Protein AF-A0A1R1SBK6-F1 (afdb_monomer_lite)

InterPro domains:
  IPR016750 Acetophenone carboxylase beta subunit/Acetone carboxylase gamma subunit [PF08882] (8-73)

pLDDT: mean 92.03, std 10.8, range [43.97, 98.38]

Structure (mmCIF, N/CA/C/O backbone):
data_AF-A0A1R1SBK6-F1
#
_entry.id   AF-A0A1R1SBK6-F1
#
loop_
_atom_site.group_PDB
_atom_site.id
_atom_site.type_symbol
_atom_site.label_atom_id
_atom_site.label_alt_id
_atom_site.label_comp_id
_atom_site.label_asym_id
_atom_site.label_entity_id
_atom_site.label_seq_id
_atom_site.pdbx_PDB_ins_code
_atom_site.Cartn_x
_atom_site.Cartn_y
_atom_site.Cartn_z
_atom_site.occupancy
_atom_site.B_iso_or_equiv
_atom_site.auth_seq_id
_atom_site.auth_comp_id
_atom_site.auth_asym_id
_atom_site.auth_atom_id
_atom_site.pdbx_PDB_model_num
ATOM 1 N N . ARG A 1 1 ? 11.242 -10.019 1.514 1.00 65.31 1 ARG A N 1
ATOM 2 C CA . ARG A 1 1 ? 10.765 -8.655 1.862 1.00 65.31 1 ARG A CA 1
ATOM 3 C C . ARG A 1 1 ? 10.096 -8.051 0.629 1.00 65.31 1 ARG A C 1
ATOM 5 O O . ARG A 1 1 ? 10.737 -8.068 -0.414 1.00 65.31 1 ARG A O 1
ATOM 12 N N . SER A 1 2 ? 8.850 -7.580 0.737 1.00 84.75 2 SER A N 1
ATOM 13 C CA . SER A 1 2 ? 8.069 -6.979 -0.367 1.00 84.75 2 SER A CA 1
ATOM 14 C C . SER A 1 2 ? 8.282 -5.469 -0.545 1.00 84.75 2 SER A C 1
ATOM 16 O O . SER A 1 2 ? 7.909 -4.924 -1.580 1.00 84.75 2 SER A O 1
ATOM 18 N N . ALA A 1 3 ? 8.925 -4.807 0.422 1.00 92.19 3 ALA A N 1
ATOM 19 C CA . ALA A 1 3 ? 9.230 -3.381 0.349 1.00 92.19 3 ALA A CA 1
ATOM 20 C C . ALA A 1 3 ? 10.108 -3.026 -0.873 1.00 92.19 3 ALA A C 1
ATOM 22 O O . ALA A 1 3 ? 11.018 -3.801 -1.203 1.00 92.19 3 ALA A O 1
ATOM 23 N N . PRO A 1 4 ? 9.899 -1.850 -1.499 1.00 96.94 4 PRO A N 1
ATOM 24 C CA . PRO A 1 4 ? 10.712 -1.381 -2.613 1.00 96.94 4 PRO A CA 1
ATOM 25 C C . PRO A 1 4 ? 12.198 -1.291 -2.271 1.00 96.94 4 PRO A C 1
ATOM 27 O O . PRO A 1 4 ? 12.585 -0.996 -1.136 1.00 96.94 4 PRO A O 1
ATOM 30 N N . ARG A 1 5 ? 13.040 -1.538 -3.276 1.00 97.19 5 ARG A N 1
ATOM 31 C CA . ARG A 1 5 ? 14.499 -1.413 -3.177 1.00 97.19 5 ARG A CA 1
ATOM 32 C C . ARG A 1 5 ? 14.933 -0.078 -3.773 1.00 97.19 5 ARG A C 1
ATOM 34 O O . ARG A 1 5 ? 14.507 0.243 -4.880 1.00 97.19 5 ARG A O 1
ATOM 41 N N . ARG A 1 6 ? 15.769 0.680 -3.058 1.00 97.31 6 ARG A N 1
ATOM 42 C CA . ARG A 1 6 ? 16.386 1.908 -3.582 1.00 97.31 6 ARG A CA 1
ATOM 43 C C . ARG A 1 6 ? 17.556 1.537 -4.495 1.00 97.31 6 ARG A C 1
ATOM 45 O O . ARG A 1 6 ? 18.392 0.723 -4.107 1.00 97.31 6 ARG A O 1
ATOM 52 N N . ALA A 1 7 ? 17.603 2.147 -5.670 1.00 96.12 7 ALA A N 1
ATOM 53 C CA . ALA A 1 7 ? 18.738 2.178 -6.583 1.00 96.12 7 ALA A CA 1
ATOM 54 C C . ALA A 1 7 ? 19.150 3.641 -6.839 1.00 96.12 7 ALA A C 1
ATOM 56 O O . ALA A 1 7 ? 18.581 4.562 -6.246 1.00 96.12 7 ALA A O 1
ATOM 57 N N . ALA A 1 8 ? 20.153 3.851 -7.696 1.00 95.44 8 ALA A N 1
ATOM 58 C CA . ALA A 1 8 ? 20.694 5.179 -7.993 1.00 95.44 8 ALA A CA 1
ATOM 59 C C . ALA A 1 8 ? 19.644 6.148 -8.567 1.00 95.44 8 ALA A C 1
ATOM 61 O O . ALA A 1 8 ? 19.701 7.342 -8.297 1.00 95.44 8 ALA A O 1
ATOM 62 N N . ASP A 1 9 ? 18.682 5.627 -9.324 1.00 96.00 9 ASP A N 1
ATOM 63 C CA . ASP A 1 9 ? 17.709 6.388 -10.108 1.00 96.00 9 ASP A CA 1
ATOM 64 C C . ASP A 1 9 ? 16.264 6.267 -9.596 1.00 96.00 9 ASP A C 1
ATOM 66 O O . ASP A 1 9 ? 15.363 6.900 -10.142 1.00 96.00 9 ASP A O 1
ATOM 70 N N . GLY A 1 10 ? 16.016 5.494 -8.534 1.00 97.81 10 GLY A N 1
ATOM 71 C CA . GLY A 1 10 ? 14.685 5.418 -7.941 1.00 97.81 10 GLY A CA 1
ATOM 72 C C . GLY A 1 10 ? 14.423 4.183 -7.094 1.00 97.81 10 GLY A C 1
ATOM 73 O O . GLY A 1 10 ? 15.328 3.511 -6.594 1.00 97.81 10 GLY A O 1
ATOM 74 N N . TRP A 1 11 ? 13.140 3.902 -6.906 1.00 98.38 11 TRP A N 1
ATOM 75 C CA . TRP A 1 11 ? 12.627 2.803 -6.104 1.00 98.38 11 TRP A CA 1
ATOM 76 C C . TRP A 1 11 ? 11.985 1.745 -6.982 1.00 98.38 11 TRP A C 1
ATOM 78 O O . TRP A 1 11 ? 11.098 2.045 -7.774 1.00 98.38 11 TRP A O 1
ATOM 88 N N . TYR A 1 12 ? 12.376 0.491 -6.786 1.00 98.25 12 TYR A N 1
ATOM 89 C CA . TYR A 1 12 ? 11.956 -0.621 -7.630 1.00 98.25 12 TYR A CA 1
ATOM 90 C C . TYR A 1 12 ? 11.161 -1.661 -6.847 1.00 98.25 12 TYR A C 1
ATOM 92 O O . TYR A 1 12 ? 11.510 -2.016 -5.716 1.00 98.25 12 TYR A O 1
ATOM 100 N N . CYS A 1 13 ? 10.098 -2.182 -7.460 1.00 97.88 13 CYS A N 1
ATOM 101 C CA . CYS A 1 13 ? 9.320 -3.277 -6.894 1.00 97.88 13 CYS A CA 1
ATOM 102 C C . CYS A 1 13 ? 10.136 -4.576 -6.932 1.00 97.88 13 CYS A C 1
ATOM 104 O O . CYS A 1 13 ? 10.579 -4.980 -8.007 1.00 97.88 13 CYS A O 1
ATOM 106 N N . PRO A 1 14 ? 10.295 -5.289 -5.803 1.00 97.06 14 PRO A N 1
ATOM 107 C CA . PRO A 1 14 ? 11.073 -6.524 -5.781 1.00 97.06 14 PRO A CA 1
ATOM 108 C C . PRO A 1 14 ? 10.385 -7.694 -6.497 1.00 97.06 14 PRO A C 1
ATOM 110 O O . PRO A 1 14 ? 11.063 -8.663 -6.816 1.00 97.06 14 PRO A O 1
ATOM 113 N N . ALA A 1 15 ? 9.066 -7.630 -6.716 1.00 96.44 15 ALA A N 1
ATOM 114 C CA . ALA A 1 15 ? 8.309 -8.706 -7.353 1.00 96.44 15 ALA A CA 1
ATOM 115 C C . ALA A 1 15 ? 8.377 -8.648 -8.886 1.00 96.44 15 ALA A C 1
ATOM 117 O O . ALA A 1 15 ? 8.537 -9.681 -9.524 1.00 96.44 15 ALA A O 1
ATOM 118 N N . SER A 1 16 ? 8.269 -7.454 -9.476 1.00 96.56 16 SER A N 1
ATOM 119 C CA . SER A 1 16 ? 8.247 -7.281 -10.937 1.00 96.56 16 SER A CA 1
ATOM 120 C C . SER A 1 16 ? 9.500 -6.624 -11.515 1.00 96.56 16 SER A C 1
ATOM 122 O O . SER A 1 16 ? 9.645 -6.575 -12.731 1.00 96.56 16 SER A O 1
ATOM 124 N N . GLY A 1 17 ? 10.374 -6.057 -10.678 1.00 96.81 17 GLY A N 1
ATOM 125 C CA . GLY A 1 17 ? 11.503 -5.241 -11.131 1.00 96.81 17 GLY A CA 1
ATOM 126 C C . GLY A 1 17 ? 11.101 -3.877 -11.703 1.00 96.81 17 GLY A C 1
ATOM 127 O O . GLY A 1 17 ? 11.957 -3.156 -12.198 1.00 96.81 17 GLY A O 1
ATOM 128 N N . ALA A 1 18 ? 9.820 -3.499 -11.648 1.00 97.25 18 ALA A N 1
ATOM 129 C CA . ALA A 1 18 ? 9.355 -2.230 -12.198 1.00 97.25 18 ALA A CA 1
ATOM 130 C C . ALA A 1 18 ? 9.764 -1.037 -11.321 1.00 97.25 18 ALA A C 1
ATOM 132 O O . ALA A 1 18 ? 9.699 -1.122 -10.091 1.00 97.25 18 ALA A O 1
ATOM 133 N N . LEU A 1 19 ? 10.105 0.087 -11.959 1.00 97.75 19 LEU A N 1
ATOM 134 C CA . LEU A 1 19 ? 10.252 1.381 -11.293 1.00 97.75 19 LEU A CA 1
ATOM 135 C C . LEU A 1 19 ? 8.898 1.814 -10.707 1.00 97.75 19 LEU A C 1
ATOM 137 O O . LEU A 1 19 ? 7.870 1.765 -11.385 1.00 97.75 19 LEU A O 1
ATOM 141 N N . ILE A 1 20 ? 8.912 2.207 -9.437 1.00 97.88 20 ILE A N 1
ATOM 142 C CA . ILE A 1 20 ? 7.747 2.650 -8.661 1.00 97.88 20 ILE A CA 1
ATOM 143 C C . ILE A 1 20 ? 7.739 4.159 -8.519 1.00 97.88 20 ILE A C 1
ATOM 145 O O . ILE A 1 20 ? 6.695 4.772 -8.688 1.00 97.88 20 ILE A O 1
ATOM 149 N N . SER A 1 21 ? 8.893 4.738 -8.204 1.00 97.94 21 SER A N 1
ATOM 150 C CA . SER A 1 21 ? 9.014 6.156 -7.900 1.00 97.94 21 SER A CA 1
ATOM 151 C C . SER A 1 21 ? 10.446 6.618 -8.113 1.00 97.94 21 SER A C 1
ATOM 153 O O . SER A 1 21 ? 11.384 5.866 -7.840 1.00 97.94 21 SER A O 1
ATOM 155 N N . THR A 1 22 ? 10.612 7.862 -8.542 1.00 97.94 22 THR A N 1
ATOM 156 C CA . THR A 1 22 ? 11.899 8.575 -8.534 1.00 97.94 22 THR A CA 1
ATOM 157 C C . THR A 1 22 ? 12.004 9.559 -7.364 1.00 97.94 22 THR A C 1
ATOM 159 O O . THR A 1 22 ? 13.016 10.239 -7.234 1.00 97.94 22 THR A O 1
ATOM 162 N N . GLN A 1 23 ? 10.969 9.654 -6.521 1.00 97.31 23 GLN A N 1
ATOM 163 C CA . GLN A 1 23 ? 10.937 10.522 -5.345 1.00 97.31 23 GLN A CA 1
ATOM 164 C C . GLN A 1 23 ? 11.758 9.934 -4.194 1.00 97.31 23 GLN A C 1
ATOM 166 O O . GLN A 1 23 ? 12.106 8.747 -4.170 1.00 97.31 23 GLN A O 1
ATOM 171 N N . ASP A 1 24 ? 12.024 10.754 -3.179 1.00 96.25 24 ASP A N 1
ATOM 172 C CA . ASP A 1 24 ? 12.728 10.284 -1.988 1.00 96.25 24 ASP A CA 1
ATOM 173 C C . ASP A 1 24 ? 11.910 9.294 -1.159 1.00 96.25 24 ASP A C 1
ATOM 175 O O . ASP A 1 24 ? 12.468 8.293 -0.701 1.00 96.25 24 ASP A O 1
ATOM 179 N N . ASP A 1 25 ? 10.597 9.512 -1.040 1.00 96.06 25 ASP A N 1
ATOM 180 C CA . ASP A 1 25 ? 9.659 8.550 -0.458 1.00 96.06 25 ASP A CA 1
ATOM 181 C C . ASP A 1 25 ? 8.767 7.951 -1.545 1.00 96.06 25 ASP A C 1
ATOM 183 O O . ASP A 1 25 ? 7.839 8.585 -2.045 1.00 96.06 25 ASP A O 1
ATOM 187 N N . TRP A 1 26 ? 9.014 6.681 -1.860 1.00 97.25 26 TRP A N 1
ATOM 188 C CA . TRP A 1 26 ? 8.254 5.937 -2.863 1.00 97.25 26 TRP A CA 1
ATOM 189 C C . TRP A 1 26 ? 6.753 5.859 -2.577 1.00 97.25 26 TRP A C 1
ATOM 191 O O . TRP A 1 26 ? 5.976 5.583 -3.489 1.00 97.25 26 TRP A O 1
ATOM 201 N N . ARG A 1 27 ? 6.330 6.074 -1.323 1.00 96.81 27 ARG A N 1
ATOM 202 C CA . ARG A 1 27 ? 4.913 6.031 -0.937 1.00 96.81 27 ARG A CA 1
ATOM 203 C C . ARG A 1 27 ? 4.079 7.110 -1.608 1.00 96.81 27 ARG A C 1
ATOM 205 O O . ARG A 1 27 ? 2.872 6.933 -1.698 1.00 96.81 27 ARG A O 1
ATOM 212 N N . GLN A 1 28 ? 4.708 8.184 -2.078 1.00 97.00 28 GLN A N 1
ATOM 213 C CA . GLN A 1 28 ? 4.029 9.266 -2.788 1.00 97.00 28 GLN A CA 1
ATOM 214 C C . GLN A 1 28 ? 3.476 8.820 -4.151 1.00 97.00 28 GLN A C 1
ATOM 216 O O . GLN A 1 28 ? 2.454 9.344 -4.577 1.00 97.00 28 GLN A O 1
ATOM 221 N N . ASP A 1 29 ? 4.094 7.812 -4.780 1.00 97.81 29 ASP A N 1
ATOM 222 C CA . ASP A 1 29 ? 3.681 7.283 -6.091 1.00 97.81 29 ASP A CA 1
ATOM 223 C C . ASP A 1 29 ? 3.037 5.884 -6.000 1.00 97.81 29 ASP A C 1
ATOM 225 O O . ASP A 1 29 ? 2.741 5.242 -7.011 1.00 97.81 29 ASP A O 1
ATOM 229 N N . ALA A 1 30 ? 2.829 5.368 -4.787 1.00 97.75 30 ALA A N 1
ATOM 230 C CA . ALA A 1 30 ? 2.138 4.101 -4.572 1.00 97.75 30 ALA A CA 1
ATOM 231 C C . ALA A 1 30 ? 0.613 4.281 -4.629 1.00 97.75 30 ALA A C 1
ATOM 233 O O . ALA A 1 30 ? 0.078 5.323 -4.255 1.00 97.75 30 ALA A O 1
ATOM 234 N N . ILE A 1 31 ? -0.110 3.228 -5.020 1.00 98.19 31 ILE A N 1
ATOM 235 C CA . ILE A 1 31 ? -1.568 3.198 -4.848 1.00 98.19 31 ILE A CA 1
ATOM 236 C C . ILE A 1 31 ? -1.849 2.910 -3.376 1.00 98.19 31 ILE A C 1
ATOM 238 O O . ILE A 1 31 ? -1.440 1.864 -2.871 1.00 98.19 31 ILE A O 1
ATOM 242 N N . VAL A 1 32 ? -2.554 3.811 -2.695 1.00 97.88 32 VAL A N 1
ATOM 243 C CA . VAL A 1 32 ? -2.872 3.669 -1.268 1.00 97.88 32 VAL A CA 1
ATOM 244 C C . VAL A 1 32 ? -4.347 3.345 -1.091 1.00 97.88 32 VAL A C 1
ATOM 246 O O . VAL A 1 32 ? -5.213 4.025 -1.636 1.00 97.88 32 VAL A O 1
ATOM 249 N N . THR A 1 33 ? -4.637 2.311 -0.306 1.00 97.56 33 THR A N 1
ATOM 250 C CA . THR A 1 33 ? -5.985 2.045 0.204 1.00 97.56 33 THR A C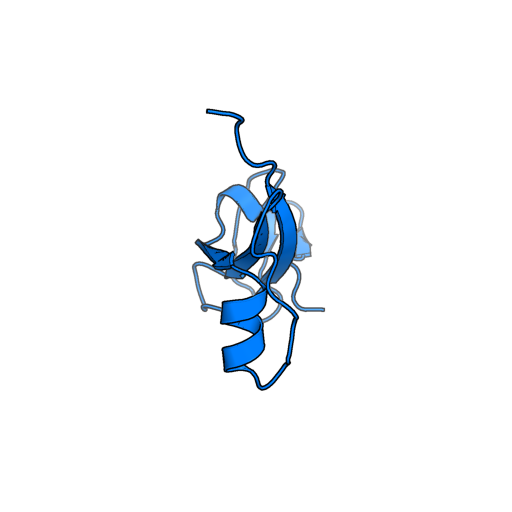A 1
ATOM 251 C C . THR A 1 33 ? -5.969 2.145 1.720 1.00 97.56 33 THR A C 1
ATOM 253 O O . THR A 1 33 ? -5.178 1.472 2.373 1.00 97.56 33 THR A O 1
ATOM 256 N N . THR A 1 34 ? -6.863 2.956 2.279 1.00 96.62 34 THR A N 1
ATOM 257 C CA . THR A 1 34 ? -7.055 3.084 3.727 1.00 96.62 34 THR A CA 1
ATOM 258 C C . THR A 1 34 ? -8.373 2.435 4.117 1.00 96.62 34 THR A C 1
ATOM 260 O O . THR A 1 34 ? -9.415 2.749 3.539 1.00 96.62 34 THR A O 1
ATOM 263 N N . ARG A 1 35 ? -8.354 1.557 5.122 1.00 95.56 35 ARG A N 1
ATOM 264 C CA . ARG A 1 35 ? -9.565 0.955 5.705 1.00 95.56 35 ARG A CA 1
ATOM 265 C C . ARG A 1 35 ? -9.512 0.967 7.224 1.00 95.56 35 ARG A C 1
ATOM 267 O O . ARG A 1 35 ? -8.440 1.088 7.812 1.00 95.56 35 ARG A O 1
ATOM 274 N N . VAL A 1 36 ? -10.661 0.796 7.875 1.00 94.31 36 VAL A N 1
ATOM 275 C CA . VAL A 1 36 ? -10.685 0.473 9.308 1.00 94.31 36 VAL A CA 1
ATOM 276 C C . VAL A 1 36 ? -9.976 -0.865 9.499 1.00 94.31 36 VAL A C 1
ATOM 278 O O . VAL A 1 36 ? -10.296 -1.848 8.830 1.00 94.31 36 VAL A O 1
ATOM 281 N N . ALA A 1 37 ? -8.991 -0.901 10.398 1.00 94.81 37 ALA A N 1
ATOM 282 C CA . ALA A 1 37 ? -8.144 -2.076 10.568 1.00 94.81 37 ALA A CA 1
ATOM 283 C C . ALA A 1 37 ? -8.957 -3.309 10.987 1.00 94.81 37 ALA A C 1
ATOM 285 O O . ALA A 1 37 ? -8.699 -4.400 10.491 1.00 94.81 37 ALA A O 1
ATOM 286 N N . ALA A 1 38 ? -9.958 -3.130 11.858 1.00 94.44 38 ALA A N 1
ATOM 287 C CA . ALA A 1 38 ? -10.819 -4.223 12.304 1.00 94.44 38 ALA A CA 1
ATOM 288 C C . ALA A 1 38 ? -11.592 -4.861 11.139 1.00 94.44 38 ALA A C 1
ATOM 290 O O . ALA A 1 38 ? -11.563 -6.082 10.999 1.00 94.44 38 ALA A O 1
ATOM 291 N N . ASP A 1 39 ? -12.188 -4.044 10.271 1.00 94.88 39 ASP A N 1
ATOM 292 C CA . ASP A 1 39 ? -12.963 -4.518 9.121 1.00 94.88 39 ASP A CA 1
ATOM 293 C C . ASP A 1 39 ? -12.066 -5.259 8.127 1.00 94.88 39 ASP A C 1
ATOM 295 O O . ASP A 1 39 ? -12.347 -6.392 7.739 1.00 94.88 39 ASP A O 1
ATOM 299 N N . ARG A 1 40 ? -10.924 -4.657 7.772 1.00 95.69 40 ARG A N 1
ATOM 300 C CA . ARG A 1 40 ? -9.998 -5.250 6.804 1.00 95.69 40 ARG A CA 1
ATOM 301 C C . ARG A 1 40 ? -9.371 -6.549 7.312 1.00 95.69 40 ARG A C 1
ATOM 303 O O . ARG A 1 40 ? -9.198 -7.487 6.544 1.00 95.69 40 ARG A O 1
ATOM 310 N N . LEU A 1 41 ? -9.041 -6.633 8.598 1.00 94.44 41 LEU A N 1
ATOM 311 C CA . LEU A 1 41 ? -8.494 -7.856 9.190 1.00 94.44 41 LEU A CA 1
ATOM 312 C C . LEU A 1 41 ? -9.559 -8.957 9.322 1.00 94.44 41 LEU A C 1
ATOM 314 O O . LEU A 1 41 ? -9.237 -10.133 9.140 1.00 94.44 41 LEU A O 1
ATOM 318 N N . ALA A 1 42 ? -10.827 -8.595 9.542 1.00 96.12 42 ALA A N 1
ATOM 319 C CA . ALA A 1 42 ? -11.931 -9.550 9.570 1.00 96.12 42 ALA A CA 1
ATOM 320 C C . ALA A 1 42 ? -12.141 -10.252 8.217 1.00 96.12 42 ALA A C 1
ATOM 322 O O . ALA A 1 42 ? -12.442 -11.446 8.207 1.00 96.12 42 ALA A O 1
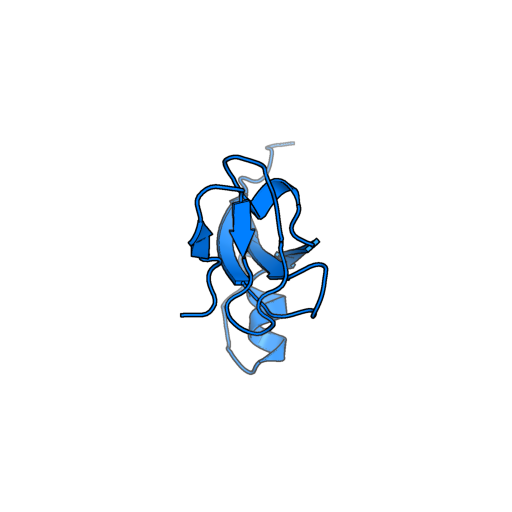ATOM 323 N N . GLU A 1 43 ? -11.895 -9.571 7.088 1.00 95.94 43 GLU A N 1
ATOM 324 C CA . GLU A 1 43 ? -11.904 -10.188 5.746 1.00 95.94 43 GLU A CA 1
ATOM 325 C C . GLU A 1 43 ? -10.895 -11.349 5.621 1.00 95.94 43 GLU A C 1
ATOM 327 O O . GLU A 1 43 ? -11.103 -12.272 4.836 1.00 95.94 43 GLU A O 1
ATOM 332 N N . TYR A 1 44 ? -9.829 -11.344 6.428 1.00 94.06 44 TYR A N 1
ATOM 333 C CA . TYR A 1 44 ? -8.823 -12.410 6.502 1.00 94.06 44 TYR A CA 1
ATOM 334 C C . TYR A 1 44 ? -9.084 -13.434 7.618 1.00 94.06 44 TYR A C 1
ATOM 336 O O . TYR A 1 44 ? -8.222 -14.259 7.920 1.00 94.06 44 TYR A O 1
ATOM 344 N N . GLY A 1 45 ? -10.249 -13.377 8.269 1.00 96.25 45 GLY A N 1
ATOM 345 C CA . GLY A 1 45 ? -10.596 -14.234 9.406 1.00 96.25 45 GLY A CA 1
ATOM 346 C C . GLY A 1 45 ? -9.926 -13.831 10.725 1.00 96.25 45 G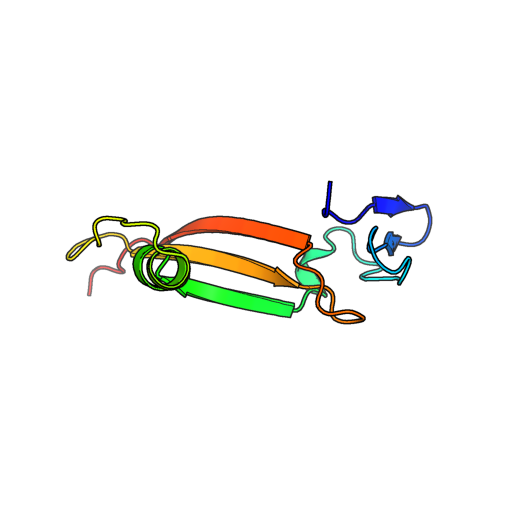LY A C 1
ATOM 347 O O . GLY A 1 45 ? -10.051 -14.546 11.722 1.00 96.25 45 GLY A O 1
ATOM 348 N N . ILE A 1 46 ? -9.236 -12.688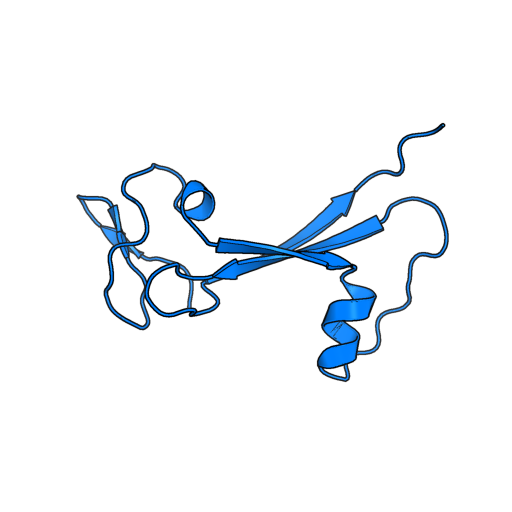 10.764 1.00 95.94 46 ILE A N 1
ATOM 349 C CA . ILE A 1 46 ? -8.570 -12.180 11.964 1.00 95.94 46 ILE A CA 1
ATOM 350 C C . ILE A 1 46 ? -9.572 -11.348 12.763 1.00 95.94 46 ILE A C 1
ATOM 352 O O . ILE A 1 46 ? -10.110 -10.351 12.289 1.00 95.94 46 ILE A O 1
ATOM 356 N N . ARG A 1 47 ? -9.810 -11.741 14.016 1.00 93.00 47 ARG A N 1
ATOM 357 C CA . ARG A 1 47 ? -10.730 -11.027 14.907 1.00 93.00 47 ARG A CA 1
ATOM 358 C C . ARG A 1 47 ? -9.994 -9.923 15.651 1.00 93.00 47 ARG A C 1
ATOM 360 O O . ARG A 1 47 ? -9.153 -10.199 16.503 1.00 93.00 47 ARG A O 1
ATOM 367 N N . VAL A 1 48 ? -10.360 -8.681 15.366 1.00 90.81 48 VAL A N 1
ATOM 368 C CA . VAL A 1 48 ? -9.899 -7.500 16.100 1.00 90.81 48 VAL A CA 1
ATOM 369 C C . VAL A 1 48 ? -11.108 -6.821 16.716 1.00 90.81 48 VAL A C 1
ATOM 371 O O . VAL A 1 48 ? -12.114 -6.619 16.043 1.00 90.81 48 VAL A O 1
ATOM 374 N N . ARG A 1 49 ? -11.020 -6.470 18.002 1.00 89.69 49 ARG A N 1
ATOM 375 C CA . ARG A 1 49 ? -12.084 -5.722 18.674 1.00 89.69 49 ARG A CA 1
ATOM 376 C C . ARG A 1 49 ? -12.154 -4.303 18.082 1.00 89.69 49 ARG A C 1
ATOM 378 O O . ARG A 1 49 ? -11.150 -3.590 18.179 1.00 89.69 49 ARG A O 1
ATOM 385 N N . PRO A 1 50 ? -13.295 -3.878 17.510 1.00 85.00 50 PRO A N 1
ATOM 386 C CA . PRO A 1 50 ? -13.468 -2.505 17.054 1.00 85.00 50 PRO A CA 1
ATOM 387 C C . PRO A 1 50 ? -13.344 -1.517 18.219 1.00 85.00 50 PRO A C 1
ATOM 389 O O . PRO A 1 50 ? -13.605 -1.852 19.377 1.00 85.00 50 PRO A O 1
ATOM 392 N N . ARG A 1 51 ? -12.928 -0.286 17.915 1.00 83.06 51 ARG A N 1
ATOM 393 C CA . ARG A 1 51 ? -13.043 0.830 18.857 1.00 83.06 51 ARG A CA 1
ATOM 394 C C . ARG A 1 51 ? -14.336 1.572 18.545 1.00 83.06 51 ARG A C 1
ATOM 396 O O . ARG A 1 51 ? -14.389 2.318 17.573 1.00 83.06 51 ARG A O 1
ATOM 403 N N . ASP A 1 52 ? -15.349 1.352 19.376 1.00 73.81 52 ASP A N 1
ATOM 404 C CA . ASP A 1 52 ? -16.691 1.927 19.195 1.00 73.81 52 ASP A CA 1
ATOM 405 C C . ASP A 1 52 ? -16.757 3.416 19.591 1.00 73.81 52 ASP A C 1
ATOM 407 O O . ASP A 1 52 ? -17.703 4.122 19.250 1.00 73.81 52 ASP A O 1
ATOM 411 N N . SER A 1 53 ? -15.741 3.912 20.303 1.00 74.62 53 SER A N 1
ATOM 412 C CA . SER A 1 53 ? -15.604 5.312 20.701 1.00 74.62 53 SER A CA 1
ATOM 413 C C . SER A 1 53 ? -14.134 5.751 20.724 1.00 74.62 53 SER A C 1
ATOM 415 O O . SER A 1 53 ? -13.215 4.943 20.896 1.00 74.62 53 SER A O 1
ATOM 417 N N . GLY A 1 54 ? -13.898 7.052 20.535 1.00 76.31 54 GLY A N 1
ATOM 418 C CA . GLY A 1 54 ? -12.558 7.642 20.556 1.00 76.31 54 GLY A CA 1
ATOM 419 C C . GLY A 1 54 ? -11.779 7.452 19.250 1.00 76.31 54 GLY A C 1
ATOM 420 O O . GLY A 1 54 ? -12.293 7.705 18.165 1.00 76.31 54 GLY A O 1
ATOM 421 N N . GLN A 1 55 ? -10.502 7.077 19.350 1.00 83.50 55 GLN A N 1
ATOM 422 C CA . GLN A 1 55 ? -9.582 7.065 18.207 1.00 83.50 55 GLN A CA 1
ATOM 423 C C . GLN A 1 55 ? -9.835 5.882 17.261 1.00 83.50 55 GLN A C 1
ATOM 425 O O . GLN A 1 55 ? -9.875 4.729 17.705 1.00 83.50 55 GLN A O 1
ATOM 430 N N . ARG A 1 56 ? -9.902 6.150 15.953 1.00 88.31 56 ARG A N 1
ATOM 431 C CA . ARG A 1 56 ? -10.043 5.119 14.915 1.00 88.31 56 ARG A CA 1
ATOM 432 C C . ARG A 1 56 ? -8.686 4.501 14.595 1.00 88.31 56 ARG A C 1
ATOM 434 O O . ARG A 1 56 ? -7.697 5.211 14.446 1.00 88.31 56 ARG A O 1
ATOM 441 N N . VAL A 1 57 ? -8.639 3.175 14.475 1.00 93.06 57 VAL A N 1
ATOM 442 C CA . VAL A 1 57 ? -7.440 2.455 14.021 1.00 93.06 57 VAL A CA 1
ATOM 443 C C . VAL A 1 57 ? -7.609 2.130 12.543 1.00 93.06 57 VAL A C 1
ATOM 445 O O . VAL A 1 57 ? -8.530 1.405 12.164 1.00 93.06 57 VAL A O 1
ATOM 448 N N . LEU A 1 58 ? -6.728 2.680 11.717 1.00 95.00 58 LEU A N 1
ATOM 449 C CA . LEU A 1 58 ? -6.756 2.557 10.266 1.00 95.00 58 LEU A CA 1
ATOM 450 C C . LEU A 1 58 ? -5.566 1.727 9.783 1.00 95.00 58 LEU A C 1
ATOM 452 O O . LEU A 1 58 ? -4.495 1.744 10.393 1.00 95.00 58 LEU A O 1
ATOM 456 N N . LEU A 1 59 ? -5.778 1.000 8.694 1.00 96.50 59 LEU A N 1
ATOM 457 C CA . LEU A 1 59 ? -4.772 0.238 7.973 1.00 96.50 59 LEU A CA 1
ATOM 458 C C . LEU A 1 59 ? -4.600 0.861 6.587 1.00 96.50 59 LEU A C 1
ATOM 460 O O . LEU A 1 59 ? -5.547 0.875 5.801 1.00 96.50 59 LEU A O 1
ATOM 464 N N . ASP A 1 60 ? -3.397 1.355 6.313 1.00 97.69 60 ASP A N 1
ATOM 465 C CA . ASP A 1 60 ? -2.984 1.846 5.003 1.00 97.69 60 ASP A CA 1
ATOM 466 C C . ASP A 1 60 ? -2.205 0.738 4.285 1.00 97.69 60 ASP A C 1
ATOM 468 O O . ASP A 1 60 ? -1.154 0.301 4.759 1.00 97.69 60 ASP A O 1
ATOM 472 N N . GLU A 1 61 ? -2.710 0.287 3.143 1.00 97.94 61 GLU A N 1
ATOM 473 C CA . GLU A 1 61 ? -2.080 -0.698 2.265 1.00 97.94 61 GLU A CA 1
ATOM 474 C C . GLU A 1 61 ? -1.500 0.020 1.038 1.00 97.94 61 GLU A C 1
ATOM 476 O O . GLU A 1 61 ? -2.226 0.700 0.310 1.00 97.94 61 GLU A O 1
ATOM 481 N N . PHE A 1 62 ? -0.191 -0.125 0.807 1.00 98.25 62 PHE A N 1
ATOM 482 C CA . PHE A 1 62 ? 0.527 0.514 -0.298 1.00 98.25 62 PHE A CA 1
ATOM 483 C C . PHE A 1 62 ? 0.822 -0.515 -1.386 1.00 98.25 62 PHE A C 1
ATOM 485 O O . PHE A 1 62 ? 1.591 -1.451 -1.162 1.00 98.25 62 PHE A O 1
ATOM 492 N N . TYR A 1 63 ? 0.263 -0.333 -2.576 1.00 98.19 63 TYR A N 1
ATOM 493 C CA . TYR A 1 63 ? 0.414 -1.248 -3.703 1.00 98.19 63 TYR A CA 1
ATOM 494 C C . TYR A 1 63 ? 1.279 -0.652 -4.813 1.00 98.19 63 TYR A C 1
ATOM 496 O O . TYR A 1 63 ? 1.267 0.553 -5.074 1.00 98.19 63 TYR A O 1
ATOM 504 N N . SER A 1 64 ? 2.011 -1.519 -5.514 1.00 97.69 64 SER A N 1
ATOM 505 C CA . SER A 1 64 ? 2.707 -1.141 -6.742 1.00 97.69 64 SER A CA 1
ATOM 506 C C . SER A 1 64 ? 1.696 -0.702 -7.809 1.00 97.69 64 SER A C 1
ATOM 508 O O . SER A 1 64 ? 0.836 -1.511 -8.171 1.00 97.69 64 SER A O 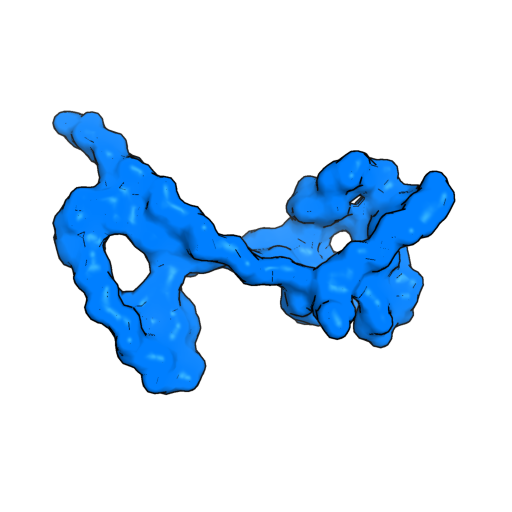1
ATOM 510 N N . PRO A 1 65 ? 1.852 0.490 -8.418 1.00 96.94 65 PRO A N 1
ATOM 511 C CA . PRO A 1 65 ? 0.996 0.924 -9.523 1.00 96.94 65 PRO A CA 1
ATOM 512 C C . PRO A 1 65 ? 1.231 0.130 -10.817 1.00 96.94 65 PRO A C 1
ATOM 514 O O . PRO A 1 65 ? 0.512 0.311 -11.793 1.00 96.94 65 PRO A O 1
ATOM 517 N N . ARG A 1 66 ? 2.261 -0.728 -10.862 1.00 97.06 66 ARG A N 1
ATOM 518 C CA . ARG A 1 66 ? 2.666 -1.463 -12.070 1.00 97.06 66 ARG A CA 1
ATOM 519 C C . ARG A 1 66 ? 2.197 -2.912 -12.065 1.00 97.06 66 ARG A C 1
ATOM 521 O O . ARG A 1 66 ? 1.875 -3.442 -13.119 1.00 97.06 66 ARG A O 1
ATOM 528 N N . CYS A 1 67 ? 2.190 -3.562 -10.903 1.00 96.62 67 CYS A N 1
ATOM 529 C CA . CYS A 1 67 ? 1.884 -4.993 -10.795 1.00 96.62 67 CYS A CA 1
ATOM 530 C C . CYS A 1 67 ? 0.938 -5.352 -9.641 1.00 96.62 67 CYS A C 1
ATOM 532 O O . CYS A 1 67 ? 0.710 -6.532 -9.397 1.00 96.62 67 CYS A O 1
ATOM 534 N N . GLY A 1 68 ? 0.432 -4.371 -8.886 1.00 97.12 68 GLY A N 1
ATOM 535 C CA . GLY A 1 68 ? -0.511 -4.608 -7.788 1.00 97.12 68 GLY A CA 1
ATOM 536 C C . GLY A 1 68 ? 0.078 -5.320 -6.565 1.00 97.12 68 GLY A C 1
ATOM 537 O O . GLY A 1 68 ? -0.655 -5.650 -5.640 1.00 97.12 68 GLY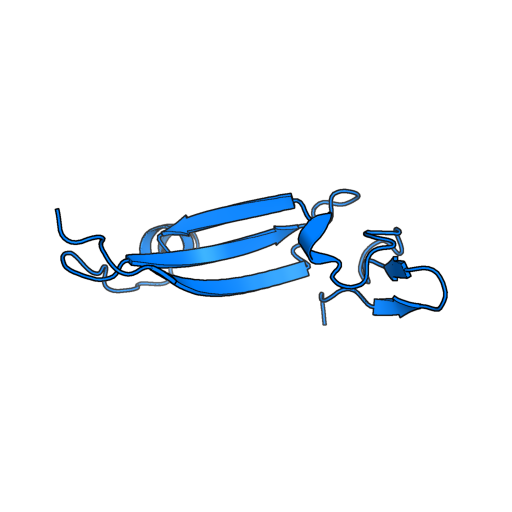 A O 1
ATOM 538 N N . THR A 1 69 ? 1.394 -5.556 -6.516 1.00 97.44 69 THR A N 1
ATOM 539 C CA . THR A 1 69 ? 2.044 -6.151 -5.335 1.00 97.44 69 THR A CA 1
ATOM 540 C C . THR A 1 69 ? 1.848 -5.254 -4.112 1.00 97.44 69 THR A C 1
ATOM 542 O O . THR A 1 69 ? 2.141 -4.063 -4.196 1.00 97.44 69 THR A O 1
ATOM 545 N N . LEU A 1 70 ? 1.423 -5.822 -2.977 1.00 97.25 70 LEU A N 1
ATOM 546 C CA . LEU A 1 70 ? 1.398 -5.130 -1.682 1.00 97.25 70 LEU A CA 1
ATOM 547 C C . LEU A 1 70 ? 2.835 -4.904 -1.182 1.00 97.25 70 LEU A C 1
ATOM 549 O O . LEU A 1 70 ? 3.554 -5.848 -0.846 1.00 97.25 70 LEU A O 1
ATOM 553 N N . LEU A 1 71 ? 3.258 -3.644 -1.165 1.00 97.88 71 LEU A N 1
ATOM 554 C CA . LEU A 1 71 ? 4.624 -3.201 -0.887 1.00 97.88 71 LEU A CA 1
ATOM 555 C C . LEU A 1 71 ? 4.872 -2.944 0.604 1.00 97.88 71 LEU A C 1
ATOM 557 O O . LEU A 1 71 ? 5.943 -3.272 1.115 1.00 97.88 71 LEU A O 1
ATOM 561 N N . ASP A 1 72 ? 3.898 -2.348 1.287 1.00 97.06 72 ASP A N 1
ATOM 562 C CA . ASP A 1 72 ? 3.944 -2.004 2.711 1.00 97.06 72 ASP A CA 1
ATOM 563 C C . ASP A 1 72 ? 2.512 -1.961 3.261 1.00 97.06 72 ASP A C 1
ATOM 565 O O . ASP A 1 72 ? 1.559 -1.733 2.511 1.00 97.06 72 ASP A O 1
ATOM 569 N N . ALA A 1 73 ? 2.370 -2.163 4.566 1.00 96.25 73 ALA A N 1
ATOM 570 C CA . ALA A 1 73 ? 1.108 -2.005 5.273 1.00 96.25 73 ALA A CA 1
ATOM 571 C C . ALA A 1 73 ? 1.377 -1.306 6.608 1.00 96.25 73 ALA A C 1
ATOM 573 O O . ALA A 1 73 ? 2.248 -1.726 7.372 1.00 96.25 73 ALA A O 1
ATOM 574 N N . ARG A 1 74 ? 0.651 -0.223 6.892 1.00 95.75 74 ARG A N 1
ATOM 575 C CA . ARG A 1 74 ? 0.865 0.611 8.079 1.00 95.75 74 ARG A CA 1
ATOM 576 C C . ARG A 1 74 ? -0.408 0.733 8.892 1.00 95.75 74 ARG A C 1
ATOM 578 O O . ARG A 1 74 ? -1.455 1.079 8.361 1.00 95.75 74 ARG A O 1
ATOM 585 N N . ILE A 1 75 ? -0.297 0.497 10.195 1.00 94.19 75 ILE A N 1
ATOM 586 C CA . ILE A 1 75 ? -1.369 0.794 11.144 1.00 94.19 75 ILE A CA 1
ATOM 587 C C . ILE A 1 75 ? -1.165 2.217 11.659 1.00 94.19 75 ILE A C 1
ATOM 589 O O . ILE A 1 75 ? -0.087 2.541 12.161 1.00 94.19 75 ILE A O 1
ATOM 593 N N . ARG A 1 76 ? -2.200 3.054 11.570 1.00 93.62 76 ARG A N 1
ATOM 594 C CA . ARG A 1 76 ? -2.216 4.399 12.154 1.00 93.62 76 ARG A CA 1
ATOM 595 C C . ARG A 1 76 ? -3.438 4.601 13.037 1.00 93.62 76 ARG A C 1
ATOM 597 O O . ARG A 1 76 ? -4.491 4.008 12.817 1.00 93.62 76 ARG A O 1
ATOM 604 N N . VAL A 1 77 ? -3.286 5.450 14.044 1.00 91.88 77 VAL A N 1
ATOM 605 C CA . VAL A 1 77 ? -4.374 5.842 14.938 1.00 91.88 77 VAL A CA 1
ATOM 606 C C . VAL A 1 77 ? -4.764 7.270 14.593 1.00 91.88 77 VAL A C 1
ATOM 608 O O . VAL A 1 77 ? -3.945 8.178 14.695 1.00 91.88 77 VAL A O 1
ATOM 611 N N . GLU A 1 78 ? -6.002 7.460 14.163 1.00 88.69 78 GLU A N 1
ATOM 612 C CA . GLU A 1 78 ? -6.576 8.771 13.894 1.00 88.69 78 GLU A CA 1
ATOM 613 C C . GLU A 1 78 ? -7.366 9.215 15.124 1.00 88.69 78 GLU A C 1
ATOM 615 O O . GLU A 1 78 ? -8.278 8.518 15.585 1.00 88.69 78 GLU A O 1
ATOM 620 N N . ALA A 1 79 ? -6.980 10.352 15.704 1.00 75.06 79 ALA A N 1
ATOM 621 C CA . ALA A 1 79 ? -7.745 10.936 16.793 1.00 75.06 79 ALA A CA 1
ATOM 622 C C . ALA A 1 79 ? -9.123 11.348 16.267 1.00 75.06 79 ALA A C 1
ATOM 624 O O . ALA A 1 79 ? -9.215 11.966 15.209 1.00 75.06 79 ALA A O 1
ATOM 625 N N . ALA A 1 80 ? -10.188 11.017 16.999 1.00 63.47 80 ALA A N 1
ATOM 626 C CA . ALA A 1 80 ? -11.479 11.627 16.720 1.00 63.47 80 ALA A CA 1
ATOM 627 C C . ALA A 1 80 ? -11.331 13.133 16.937 1.00 63.47 80 ALA A C 1
ATOM 629 O O . ALA A 1 80 ? -10.959 13.561 18.032 1.00 63.47 80 ALA A O 1
ATOM 630 N N . THR A 1 81 ? -11.590 13.930 15.905 1.00 57.09 81 THR A N 1
ATOM 631 C CA . THR A 1 81 ? -11.770 15.367 16.082 1.00 57.09 81 THR A CA 1
ATOM 632 C C . THR A 1 81 ? -12.928 15.539 17.060 1.00 57.09 81 THR A C 1
ATOM 634 O O . THR A 1 81 ? -14.021 15.031 16.805 1.00 57.09 81 THR A O 1
ATOM 637 N N . ALA A 1 82 ? -12.679 16.175 18.206 1.00 50.34 82 ALA A N 1
ATOM 638 C CA . ALA A 1 82 ? -13.763 16.608 19.076 1.00 50.34 82 ALA A CA 1
ATOM 639 C C . ALA A 1 82 ? -14.630 17.571 18.254 1.00 50.34 82 ALA A C 1
ATOM 641 O O . ALA A 1 82 ? -14.112 18.561 17.735 1.00 50.34 82 ALA A O 1
ATOM 642 N N . GLY A 1 83 ? -15.892 17.194 18.042 1.00 43.97 83 GLY A N 1
ATOM 643 C CA . GLY A 1 83 ? -16.906 18.088 17.487 1.00 43.97 83 GLY A CA 1
ATOM 644 C C . GLY A 1 83 ? -17.309 19.157 18.487 1.00 43.97 83 GLY A C 1
ATOM 645 O O . GLY A 1 83 ? -17.085 18.938 19.701 1.00 43.97 83 GLY A O 1
#

Organism: NCBI:txid1331668

Secondary structure (DSSP, 8-state):
--SPEE-SS-EE-TTT--EEESSSSGGGGSEEEEEEHHHHHHTTT-------SSPEEEEEEEE-TTT--EEEEEEEEEPPPP-

Sequence (83 aa):
RSAPRRAADGWYCPASGALISTQDDWRQDAIVTTRVAADRLAEYGIRVRPRDSGQRVLLDEFYSPRCGTLLDARIRVEAATAG

Radius of gyration: 15.43 Å; chains: 1; bounding box: 38×32×33 Å

Foldseek 3Di:
DQAWDDDPQATAGPVPRDGQDSDPDSQVRWDKDKDQPQVVVVVVVDHDDADPDFKTWMKIFTARPPPRRGRDIDIDIHGPDDD